Protein AF-A0A7C4SHM4-F1 (afdb_monomer)

Radius of gyration: 14.33 Å; Cα contacts (8 Å, |Δi|>4): 104; chains: 1; bounding box: 42×19×33 Å

Sequence (63 aa):
MPETCPDCGGRMKKHVASLTKSFALGISVKSLLPTELKKYNFLDIWICENCGHVDMHLRITQA

Structure (mmCIF, N/CA/C/O backbone):
data_AF-A0A7C4SHM4-F1
#
_entry.id   AF-A0A7C4SHM4-F1
#
loop_
_atom_site.group_PDB
_atom_site.id
_atom_site.type_symbol
_atom_site.label_atom_id
_atom_site.label_alt_id
_atom_site.label_comp_id
_atom_site.label_asym_id
_atom_site.label_entity_id
_atom_site.label_seq_id
_atom_site.pdbx_PDB_ins_code
_atom_site.Cartn_x
_atom_site.Cartn_y
_atom_site.Cartn_z
_atom_site.occupancy
_atom_site.B_iso_or_equiv
_atom_site.auth_seq_id
_atom_site.auth_comp_id
_atom_site.auth_asym_id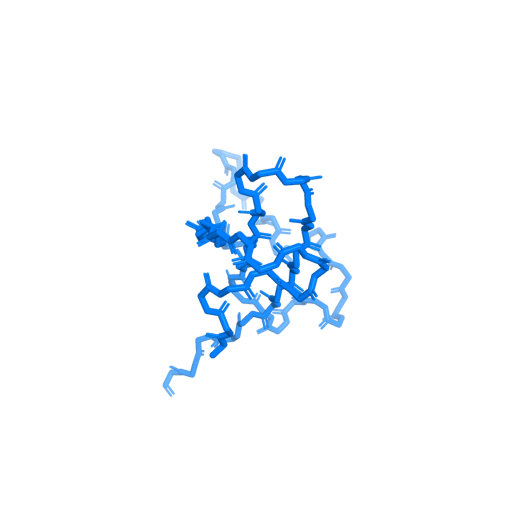
_atom_site.auth_atom_id
_atom_site.pdbx_PDB_model_num
ATOM 1 N N . MET A 1 1 ? 10.970 4.570 3.482 1.00 57.44 1 MET A N 1
ATOM 2 C CA . MET A 1 1 ? 10.685 3.539 2.457 1.00 57.44 1 MET A CA 1
ATOM 3 C C . MET A 1 1 ? 11.270 4.035 1.149 1.00 57.44 1 MET A C 1
ATOM 5 O O . MET A 1 1 ? 11.232 5.247 0.955 1.00 57.44 1 MET A O 1
ATOM 9 N N . PRO A 1 2 ? 11.887 3.166 0.336 1.00 64.25 2 PRO A N 1
ATOM 10 C CA . PRO A 1 2 ? 12.702 3.613 -0.785 1.00 64.25 2 PRO A CA 1
ATOM 11 C C . PRO A 1 2 ? 11.824 4.196 -1.900 1.00 64.25 2 PRO A C 1
ATOM 13 O O . PRO A 1 2 ? 10.884 3.562 -2.363 1.00 64.25 2 PRO A O 1
ATOM 16 N N . GLU A 1 3 ? 12.151 5.409 -2.346 1.00 77.94 3 GLU A N 1
ATOM 17 C CA . GLU A 1 3 ? 11.560 6.033 -3.546 1.00 77.94 3 GLU A CA 1
ATOM 18 C C . GLU A 1 3 ? 12.036 5.354 -4.846 1.00 77.94 3 GLU A C 1
ATOM 20 O O . GLU A 1 3 ? 11.574 5.668 -5.947 1.00 77.94 3 GLU A O 1
ATOM 25 N N . THR A 1 4 ? 12.952 4.397 -4.697 1.00 89.81 4 THR A N 1
ATOM 26 C CA . THR A 1 4 ? 13.681 3.717 -5.755 1.00 89.81 4 THR A CA 1
ATOM 27 C C . THR A 1 4 ? 13.338 2.231 -5.754 1.00 89.81 4 THR A C 1
ATOM 29 O O . THR A 1 4 ? 13.354 1.578 -4.713 1.00 89.81 4 THR A O 1
ATOM 32 N N . CYS A 1 5 ? 13.040 1.696 -6.932 1.00 91.50 5 CYS A N 1
ATOM 33 C CA . CYS A 1 5 ? 12.712 0.299 -7.156 1.00 91.50 5 CYS A CA 1
ATOM 34 C C . CYS A 1 5 ? 13.928 -0.585 -6.848 1.00 91.50 5 CYS A C 1
ATOM 36 O O . CYS A 1 5 ? 14.985 -0.353 -7.443 1.00 91.50 5 CYS A O 1
ATOM 38 N N . PRO A 1 6 ? 13.788 -1.622 -6.003 1.00 89.25 6 PRO A N 1
ATOM 39 C CA . PRO A 1 6 ? 14.902 -2.504 -5.658 1.00 89.25 6 PRO A CA 1
ATOM 40 C C . PRO A 1 6 ? 15.413 -3.305 -6.865 1.00 89.25 6 PRO A C 1
ATOM 42 O O . PRO A 1 6 ? 16.610 -3.549 -6.962 1.00 89.25 6 PRO A O 1
ATOM 45 N N . ASP A 1 7 ? 14.531 -3.647 -7.810 1.00 90.69 7 ASP A N 1
ATOM 46 C CA . ASP A 1 7 ? 14.893 -4.500 -8.950 1.00 90.69 7 ASP A CA 1
ATOM 47 C C . ASP A 1 7 ? 15.612 -3.764 -10.089 1.00 90.69 7 ASP A C 1
ATOM 49 O O . ASP A 1 7 ? 16.497 -4.324 -10.728 1.00 90.69 7 ASP A O 1
ATOM 53 N N . CYS A 1 8 ? 15.216 -2.522 -10.392 1.00 93.31 8 CYS A N 1
ATOM 54 C CA . CYS A 1 8 ? 15.701 -1.817 -11.587 1.00 93.31 8 CYS A CA 1
ATOM 55 C C . CYS A 1 8 ? 16.256 -0.414 -11.324 1.00 93.31 8 CYS A C 1
ATOM 57 O O . CYS A 1 8 ? 16.636 0.272 -12.269 1.00 93.31 8 CYS A O 1
ATOM 59 N N . GLY A 1 9 ? 16.250 0.063 -10.075 1.00 92.56 9 GLY A N 1
ATOM 60 C CA . GLY A 1 9 ? 16.660 1.432 -9.748 1.00 92.56 9 GLY A CA 1
ATOM 61 C C . GLY A 1 9 ? 15.698 2.528 -10.239 1.00 92.56 9 GLY A C 1
ATOM 62 O O . GLY A 1 9 ? 15.985 3.711 -10.077 1.00 92.56 9 GLY A O 1
ATOM 63 N N . GLY A 1 10 ? 14.566 2.164 -10.853 1.00 92.31 10 GLY A N 1
ATOM 64 C CA . GLY A 1 10 ? 13.554 3.104 -11.339 1.00 92.31 10 GLY A CA 1
ATOM 65 C C . GLY A 1 10 ? 12.776 3.797 -10.216 1.00 92.31 10 GLY A C 1
ATOM 66 O O . GLY A 1 10 ? 12.881 3.432 -9.050 1.00 92.31 10 GLY A O 1
ATOM 67 N N . ARG A 1 11 ? 11.949 4.789 -10.556 1.00 92.38 11 ARG A N 1
ATOM 68 C CA . ARG A 1 11 ? 11.121 5.504 -9.572 1.00 92.38 11 ARG A CA 1
ATOM 69 C C . ARG A 1 11 ? 9.903 4.672 -9.160 1.00 92.38 11 ARG A C 1
ATOM 71 O O . ARG A 1 11 ? 9.223 4.096 -10.011 1.00 92.38 11 ARG A O 1
ATOM 78 N N . MET A 1 12 ? 9.617 4.651 -7.860 1.00 92.88 12 MET A N 1
ATOM 79 C CA . MET A 1 12 ? 8.396 4.071 -7.298 1.00 92.88 12 MET A CA 1
ATOM 80 C C . MET A 1 12 ? 7.329 5.152 -7.118 1.00 92.88 12 MET A C 1
ATOM 82 O O . MET A 1 12 ? 7.598 6.228 -6.583 1.00 92.88 12 MET A O 1
ATOM 86 N N . LYS A 1 13 ? 6.092 4.855 -7.515 1.00 91.94 13 LYS A N 1
ATOM 87 C CA . LYS A 1 13 ? 4.934 5.729 -7.324 1.00 91.94 13 LYS A CA 1
ATOM 88 C C . LYS A 1 13 ? 4.023 5.182 -6.240 1.00 91.94 13 LYS A C 1
ATOM 90 O O . LYS A 1 13 ? 3.618 4.023 -6.292 1.00 91.94 13 LYS A O 1
ATOM 95 N N . LYS A 1 14 ? 3.678 6.035 -5.276 1.00 90.62 14 LYS A N 1
ATOM 96 C CA . LYS A 1 14 ? 2.816 5.682 -4.148 1.00 90.62 14 LYS A CA 1
ATOM 97 C C . LYS A 1 14 ? 1.339 5.890 -4.472 1.00 90.62 14 LYS A C 1
ATOM 99 O O . LYS A 1 14 ? 0.926 6.984 -4.846 1.00 90.62 14 LYS A O 1
ATOM 104 N N . HIS A 1 15 ? 0.537 4.877 -4.182 1.00 88.31 1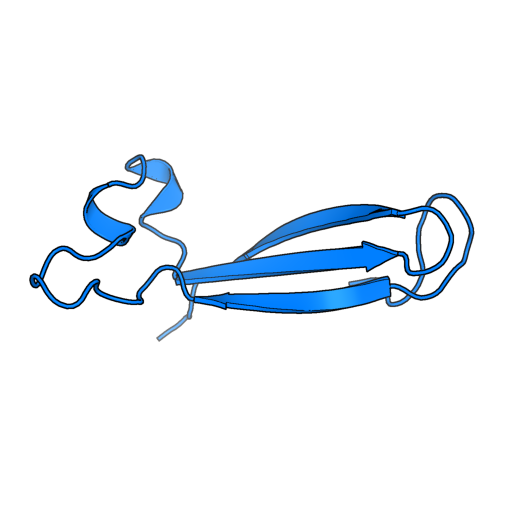5 HIS A N 1
ATOM 105 C CA . HIS A 1 15 ? -0.917 4.923 -4.151 1.00 88.31 15 HIS A CA 1
ATOM 106 C C . HIS A 1 15 ? -1.405 4.514 -2.763 1.00 88.31 15 HIS A C 1
ATOM 108 O O . HIS A 1 15 ? -0.941 3.526 -2.202 1.00 88.31 15 HIS A O 1
ATOM 114 N N . VAL A 1 16 ? -2.333 5.280 -2.189 1.00 86.88 16 VAL A N 1
ATOM 115 C CA . VAL A 1 16 ? -2.877 5.005 -0.852 1.00 86.88 16 VAL A CA 1
ATOM 116 C C . V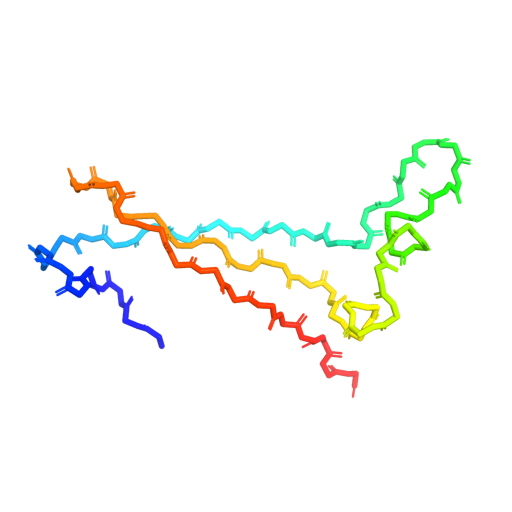AL A 1 16 ? -4.347 4.646 -0.979 1.00 86.88 16 VAL A C 1
ATOM 118 O O . VAL A 1 16 ? -5.162 5.470 -1.393 1.00 86.88 16 VAL A O 1
ATOM 121 N N . ALA A 1 17 ? -4.689 3.422 -0.592 1.00 82.81 17 ALA A N 1
ATOM 122 C CA . ALA A 1 17 ? -6.061 2.957 -0.492 1.00 82.81 17 ALA A CA 1
ATOM 123 C C . ALA A 1 17 ? -6.499 2.940 0.977 1.00 82.81 17 ALA A C 1
ATOM 125 O O . ALA A 1 17 ? -5.836 2.373 1.844 1.00 82.81 17 ALA A O 1
ATOM 126 N N . SER A 1 18 ? -7.635 3.573 1.266 1.00 80.56 18 SER A N 1
ATOM 127 C CA . SER A 1 18 ? -8.268 3.516 2.584 1.00 80.56 18 SER A CA 1
ATOM 128 C C . SER A 1 18 ? -9.165 2.281 2.665 1.00 80.56 18 SER A C 1
ATOM 130 O O . SER A 1 18 ? -10.103 2.140 1.880 1.00 80.56 18 SER A O 1
ATOM 132 N N . LEU A 1 19 ? -8.885 1.405 3.630 1.00 73.06 19 LEU A N 1
ATOM 133 C CA . LEU A 1 19 ? -9.646 0.177 3.899 1.00 73.06 19 LEU A CA 1
ATOM 134 C C . LEU A 1 19 ? -10.899 0.438 4.752 1.00 73.06 19 LEU A C 1
ATOM 136 O O . LEU A 1 19 ? -11.698 -0.463 4.995 1.00 73.06 19 LEU A O 1
ATOM 140 N N . THR A 1 20 ? -11.075 1.676 5.217 1.00 67.00 20 THR A N 1
ATOM 141 C CA . THR A 1 20 ? -12.227 2.116 6.010 1.00 67.00 20 THR A CA 1
ATOM 142 C C . THR A 1 20 ? -13.360 2.683 5.161 1.00 67.00 20 THR A C 1
ATOM 144 O O . THR A 1 20 ? -14.401 3.018 5.721 1.00 67.00 20 THR A O 1
ATOM 147 N N . LYS A 1 21 ? -13.209 2.781 3.829 1.00 60.56 21 LYS A N 1
ATOM 148 C CA . LYS A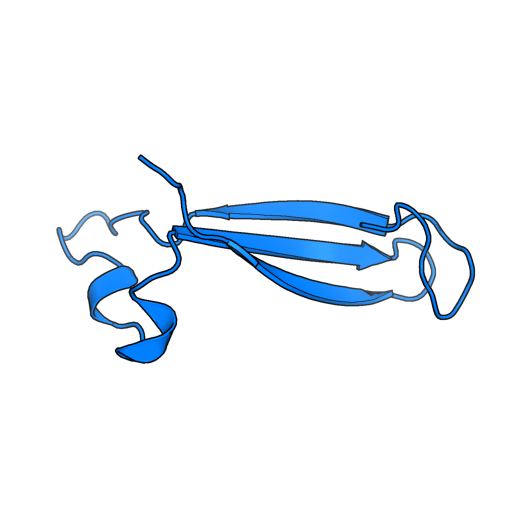 1 21 ? -14.306 3.216 2.956 1.00 60.56 21 LYS A CA 1
ATOM 149 C C . LYS A 1 21 ? -15.481 2.245 3.082 1.00 60.56 21 LYS A C 1
ATOM 151 O O . LYS A 1 21 ? -15.395 1.085 2.691 1.00 60.56 21 LYS A O 1
ATOM 156 N N . SER A 1 22 ? -16.576 2.732 3.651 1.00 54.25 22 SER A N 1
ATOM 157 C CA . SER A 1 22 ? -17.862 2.043 3.670 1.00 54.25 22 SER A CA 1
ATOM 158 C C . SER A 1 22 ? -18.453 2.060 2.264 1.00 54.25 22 SER A C 1
ATOM 160 O O . SER A 1 22 ? -18.480 3.111 1.620 1.00 54.25 22 SER A O 1
ATOM 162 N N . PHE A 1 23 ? -18.943 0.919 1.778 1.00 51.41 23 PHE A N 1
ATOM 163 C CA . PHE A 1 23 ? -19.827 0.934 0.614 1.00 51.41 23 PHE A CA 1
ATOM 164 C C . PHE A 1 23 ? -21.145 1.625 0.997 1.00 51.41 23 PHE A C 1
ATOM 166 O O . PHE A 1 23 ? -21.534 1.617 2.167 1.00 51.41 23 PHE A O 1
ATOM 173 N N . ALA A 1 24 ? -21.849 2.198 0.015 1.00 50.28 24 ALA A N 1
ATOM 174 C CA . ALA A 1 24 ? -23.098 2.957 0.189 1.00 50.28 24 ALA A CA 1
ATOM 175 C C . ALA A 1 24 ? -24.246 2.192 0.898 1.00 50.28 24 ALA A C 1
ATOM 177 O O . ALA A 1 24 ? -25.288 2.771 1.179 1.00 50.28 24 ALA A O 1
ATOM 178 N N . LEU A 1 25 ? -24.046 0.911 1.223 1.00 47.94 25 LEU A N 1
ATOM 179 C CA . LEU A 1 25 ? -24.974 0.026 1.932 1.00 47.94 25 LEU A CA 1
ATOM 180 C C . LEU A 1 25 ? -24.628 -0.175 3.423 1.00 47.94 25 LEU A C 1
ATOM 182 O O . LEU A 1 25 ? -25.126 -1.104 4.048 1.00 47.94 25 LEU A O 1
ATOM 186 N N . GLY A 1 26 ? -23.741 0.641 4.006 1.00 54.62 26 GLY A N 1
ATOM 187 C CA . GLY A 1 26 ? -23.406 0.568 5.439 1.00 54.62 26 GLY A CA 1
ATOM 188 C C . GLY A 1 26 ? -22.512 -0.616 5.837 1.00 54.62 26 GLY A C 1
ATOM 189 O O . GLY A 1 26 ? -22.166 -0.764 7.007 1.00 54.62 26 GLY A O 1
ATOM 190 N N . ILE A 1 27 ? -22.078 -1.434 4.874 1.00 56.03 27 ILE A N 1
ATOM 191 C CA . ILE A 1 27 ? -21.120 -2.521 5.090 1.00 56.03 27 ILE A CA 1
ATOM 192 C C . ILE A 1 27 ? -19.710 -1.941 4.945 1.00 56.03 27 ILE A C 1
ATOM 194 O O . ILE A 1 27 ? -19.284 -1.531 3.860 1.00 56.03 27 ILE A O 1
ATOM 198 N N . SER A 1 28 ? -18.988 -1.865 6.062 1.00 60.44 28 SER A N 1
ATOM 199 C CA . SER A 1 28 ? -17.582 -1.460 6.065 1.00 60.44 28 SER A CA 1
ATOM 200 C C . SER A 1 28 ? -16.736 -2.558 5.425 1.00 60.44 28 SER A C 1
ATOM 202 O O . SER A 1 28 ? -16.807 -3.703 5.855 1.00 60.44 28 SER A O 1
ATOM 204 N N . VAL A 1 29 ? -15.877 -2.232 4.455 1.00 65.44 29 VAL A N 1
ATOM 205 C CA . VAL A 1 29 ? -14.922 -3.198 3.861 1.00 65.44 29 VAL A CA 1
ATOM 206 C C . VAL A 1 29 ? -14.068 -3.879 4.934 1.00 65.44 29 VAL A C 1
ATOM 208 O O . VAL A 1 29 ? -13.708 -5.047 4.818 1.00 65.44 29 VAL A O 1
ATOM 211 N N . LYS A 1 30 ? -13.843 -3.184 6.050 1.00 64.69 30 LYS A N 1
ATOM 212 C CA . LYS A 1 30 ? -13.149 -3.684 7.232 1.00 64.69 30 LYS A CA 1
ATOM 213 C C . LYS A 1 30 ? -13.840 -4.875 7.908 1.00 64.69 30 LYS A C 1
ATOM 215 O O . LYS A 1 30 ? -13.159 -5.685 8.531 1.00 64.69 30 LYS A O 1
ATOM 220 N N . SER A 1 31 ? -15.164 -5.014 7.801 1.00 66.94 31 SER A N 1
ATOM 221 C CA . SER A 1 31 ? -15.880 -6.158 8.385 1.00 66.94 31 SER A CA 1
ATOM 222 C C . SER A 1 31 ? -15.645 -7.454 7.605 1.00 66.94 31 SER A C 1
ATOM 224 O O . SER A 1 31 ? -15.637 -8.520 8.221 1.00 66.94 31 SER A O 1
ATOM 226 N N . LEU A 1 32 ? -15.385 -7.341 6.297 1.00 71.19 32 LEU A N 1
ATOM 227 C CA . LEU A 1 32 ? -15.104 -8.451 5.381 1.00 71.19 32 LEU A CA 1
ATOM 228 C C . LEU A 1 32 ? -13.637 -8.901 5.411 1.00 71.19 32 LEU A C 1
ATOM 230 O O . LEU A 1 32 ? -13.313 -9.981 4.923 1.00 71.19 32 LEU A O 1
ATOM 234 N N . LEU A 1 33 ? -12.742 -8.087 5.974 1.00 72.12 33 LEU A N 1
ATOM 235 C CA . LEU A 1 33 ? -11.335 -8.445 6.100 1.00 72.12 33 LEU A CA 1
ATOM 236 C C . LEU A 1 33 ? -11.135 -9.542 7.164 1.00 72.12 33 LEU A C 1
ATOM 238 O O . LEU A 1 33 ? -11.801 -9.518 8.204 1.00 72.12 33 LEU A O 1
ATOM 242 N N . PRO A 1 34 ? -10.177 -10.465 6.963 1.00 78.25 34 PRO A N 1
ATOM 243 C CA . PRO A 1 34 ? -9.705 -11.368 8.009 1.00 78.25 34 PRO A CA 1
ATOM 244 C C . PRO A 1 34 ? -9.322 -10.603 9.280 1.00 78.25 34 PRO A C 1
ATOM 246 O O . PRO A 1 34 ? -8.794 -9.494 9.196 1.00 78.25 34 PRO A O 1
ATOM 249 N N . THR A 1 35 ? -9.549 -11.196 10.457 1.00 77.62 35 THR A N 1
ATOM 250 C CA . THR A 1 35 ? -9.314 -10.564 11.772 1.00 77.62 35 THR A CA 1
ATOM 251 C C . THR A 1 35 ? -7.930 -9.920 11.891 1.00 77.62 35 THR A C 1
ATOM 253 O O . THR A 1 35 ? -7.821 -8.784 12.347 1.00 77.62 35 THR A O 1
ATOM 256 N N . GLU A 1 36 ? -6.898 -10.582 11.369 1.00 75.94 36 GLU A N 1
ATOM 257 C CA . GLU A 1 36 ? -5.514 -10.091 11.355 1.00 75.94 3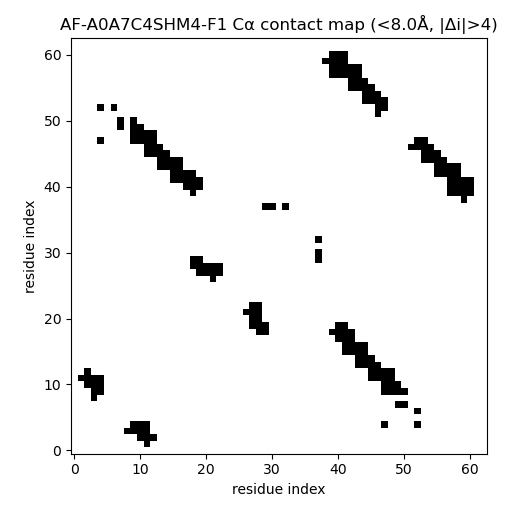6 GLU A CA 1
ATOM 258 C C . GLU A 1 36 ? -5.321 -8.778 10.592 1.00 75.94 36 GLU A C 1
ATOM 260 O O . GLU A 1 36 ? -4.449 -7.973 10.925 1.00 75.94 36 GLU A O 1
ATOM 265 N N . LEU A 1 37 ? -6.149 -8.543 9.574 1.00 74.62 37 LEU A N 1
ATOM 266 C CA . LEU A 1 37 ? -6.074 -7.371 8.711 1.00 74.62 37 LEU A CA 1
ATOM 267 C C . LEU A 1 37 ? -6.966 -6.225 9.205 1.00 74.62 37 LEU A C 1
ATOM 269 O O . LEU A 1 37 ? -6.760 -5.078 8.811 1.00 74.62 37 LEU A O 1
ATOM 273 N N . LYS A 1 38 ? -7.894 -6.495 10.136 1.00 75.19 38 LYS A N 1
ATOM 274 C CA . LYS A 1 38 ? -8.786 -5.483 10.729 1.00 75.19 38 LYS A CA 1
ATOM 275 C C . LYS A 1 38 ? -8.049 -4.438 11.566 1.00 75.19 38 LYS A C 1
ATOM 277 O O . LYS A 1 38 ? -8.616 -3.386 11.846 1.00 75.19 38 LYS A O 1
ATOM 282 N N . LYS A 1 39 ? -6.802 -4.679 11.973 1.00 80.12 39 LYS A N 1
ATOM 283 C CA . LYS A 1 39 ? -6.001 -3.666 12.681 1.00 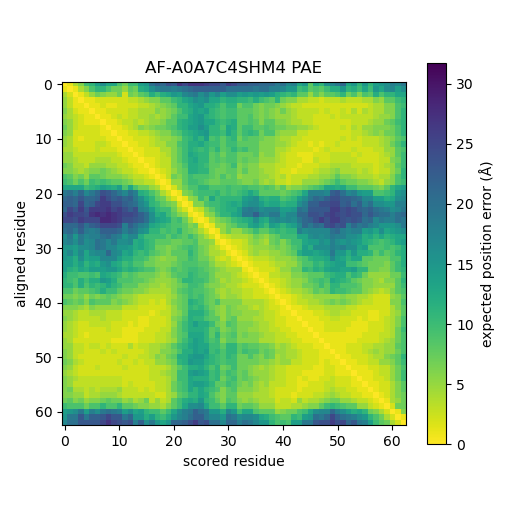80.12 39 LYS A CA 1
ATOM 284 C C . LYS A 1 39 ? -5.506 -2.547 11.761 1.00 80.12 39 LYS A C 1
ATOM 286 O O . LYS A 1 39 ? -5.239 -1.453 12.242 1.00 80.12 39 LYS A O 1
ATOM 291 N N . TYR A 1 40 ? -5.432 -2.780 10.452 1.00 82.00 40 TYR A N 1
ATOM 292 C CA . TYR A 1 40 ? -4.929 -1.804 9.488 1.00 82.00 40 TYR A CA 1
ATOM 293 C C . TYR A 1 40 ? -6.057 -0.951 8.901 1.00 82.00 40 TYR A C 1
ATOM 295 O O . TYR A 1 40 ? -7.190 -1.402 8.737 1.00 82.00 40 TYR A O 1
ATOM 303 N N . ASN A 1 41 ? -5.740 0.305 8.588 1.00 81.69 41 ASN A N 1
ATOM 304 C CA . ASN A 1 41 ? -6.691 1.275 8.0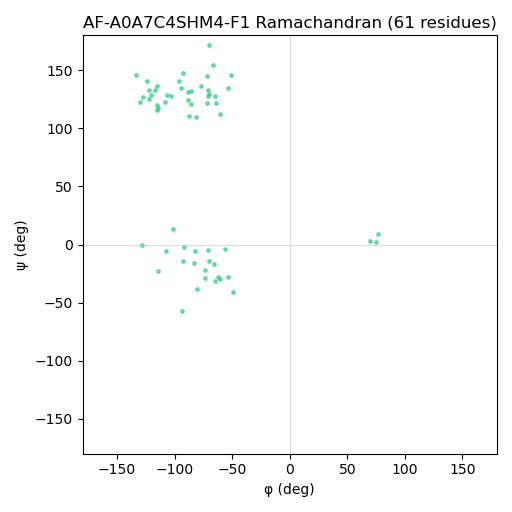31 1.00 81.69 41 ASN A CA 1
ATOM 305 C C . ASN A 1 41 ? -6.332 1.684 6.599 1.00 81.69 41 ASN A C 1
ATOM 307 O O . ASN A 1 41 ? -7.206 2.119 5.847 1.00 81.69 41 ASN A O 1
ATOM 311 N N . PHE A 1 42 ? -5.064 1.535 6.215 1.00 84.19 42 PHE A N 1
ATOM 312 C CA . PHE A 1 42 ? -4.561 1.941 4.911 1.00 84.19 42 PHE A CA 1
ATOM 313 C C . PHE A 1 42 ? -3.708 0.845 4.289 1.00 84.19 42 PHE A C 1
ATOM 315 O O . PHE A 1 42 ? -2.980 0.137 4.986 1.00 84.19 42 PHE A O 1
ATOM 322 N N . LEU A 1 43 ? -3.784 0.761 2.969 1.00 85.69 43 LEU A N 1
ATOM 323 C CA . LEU A 1 43 ? -2.902 -0.021 2.128 1.00 85.69 43 LEU A CA 1
ATOM 324 C C . LEU A 1 43 ? -2.117 0.953 1.249 1.00 85.69 43 LEU A C 1
ATOM 326 O O . LEU A 1 43 ? -2.695 1.662 0.424 1.00 85.69 4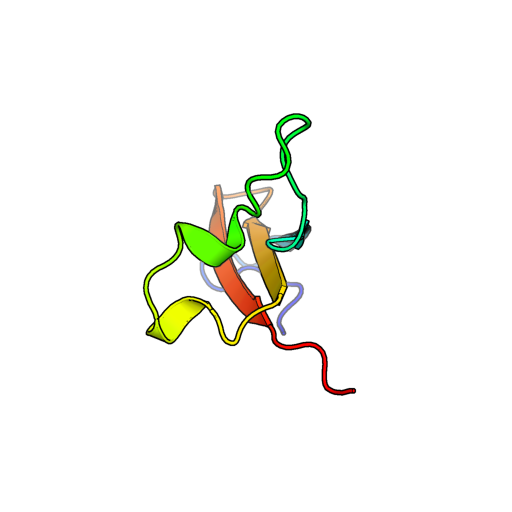3 LEU A O 1
ATOM 330 N N . ASP A 1 44 ? -0.808 0.989 1.450 1.00 89.00 44 ASP A N 1
ATOM 331 C CA . ASP A 1 44 ? 0.122 1.652 0.549 1.00 89.00 44 ASP A CA 1
ATOM 332 C C . ASP A 1 44 ? 0.544 0.674 -0.523 1.00 89.00 44 ASP A C 1
ATOM 334 O O . ASP A 1 44 ? 1.067 -0.391 -0.214 1.00 89.00 44 ASP A O 1
ATOM 338 N N . ILE A 1 45 ? 0.349 1.065 -1.769 1.00 90.25 45 ILE A N 1
ATOM 339 C CA . ILE A 1 45 ? 0.779 0.321 -2.938 1.00 90.25 45 ILE A CA 1
ATOM 340 C C . ILE A 1 45 ? 1.829 1.182 -3.627 1.00 90.25 45 ILE A C 1
ATOM 342 O O . ILE A 1 45 ? 1.552 2.318 -4.010 1.00 90.25 45 ILE A O 1
ATOM 346 N N . TRP A 1 46 ? 3.036 0.659 -3.760 1.00 91.62 46 TRP A N 1
ATOM 347 C CA . TRP A 1 46 ? 4.130 1.297 -4.470 1.00 91.62 46 TRP A CA 1
ATOM 348 C C . TRP A 1 46 ? 4.370 0.538 -5.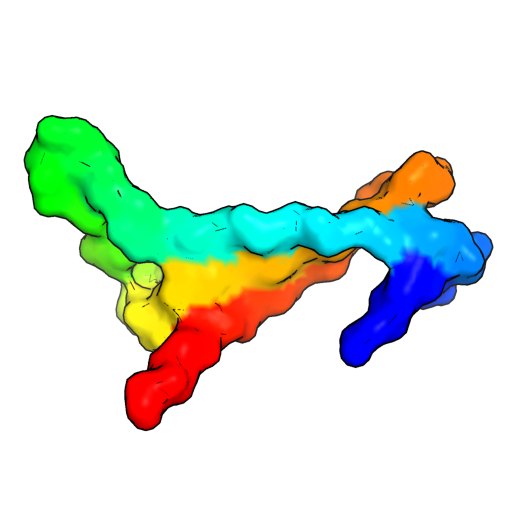761 1.00 91.62 46 TRP A C 1
ATOM 350 O O . TRP A 1 46 ? 4.612 -0.661 -5.725 1.00 91.62 46 TRP A O 1
ATOM 360 N N . ILE A 1 47 ? 4.295 1.224 -6.896 1.00 92.88 47 ILE A N 1
ATOM 361 C CA . ILE A 1 47 ? 4.457 0.603 -8.213 1.00 92.88 47 ILE A CA 1
ATOM 362 C C . ILE A 1 47 ? 5.637 1.262 -8.918 1.00 92.88 47 ILE A C 1
ATOM 364 O O . ILE A 1 47 ? 5.694 2.490 -9.009 1.00 92.88 47 ILE A O 1
ATOM 368 N N . CYS A 1 48 ? 6.574 0.464 -9.421 1.00 94.31 48 CYS A N 1
ATOM 369 C CA . CYS A 1 48 ? 7.633 0.965 -10.281 1.00 94.31 48 CYS A CA 1
ATOM 370 C C . CYS A 1 48 ? 7.055 1.322 -11.651 1.00 94.31 48 CYS A C 1
ATOM 372 O O . CYS A 1 48 ? 6.540 0.451 -12.349 1.00 94.31 48 CYS A O 1
ATOM 374 N N . GLU A 1 49 ? 7.199 2.578 -12.075 1.00 91.88 49 GLU A N 1
ATOM 375 C CA . GLU A 1 49 ? 6.733 3.017 -13.401 1.00 91.88 49 GLU A CA 1
ATOM 376 C C . GLU A 1 49 ? 7.582 2.439 -14.550 1.00 91.88 49 GLU A C 1
ATOM 378 O O . GLU A 1 49 ? 7.163 2.493 -15.701 1.00 91.88 49 GLU A O 1
ATOM 383 N N . ASN A 1 50 ? 8.760 1.876 -14.250 1.00 93.81 50 ASN A N 1
ATOM 384 C CA . ASN A 1 50 ? 9.679 1.326 -15.247 1.00 93.81 50 ASN A CA 1
ATOM 385 C C . ASN A 1 50 ? 9.483 -0.182 -15.483 1.00 93.81 50 ASN A C 1
ATOM 387 O O . ASN A 1 50 ? 9.247 -0.603 -16.610 1.00 93.81 50 ASN A O 1
ATOM 391 N N . CYS A 1 51 ? 9.585 -1.007 -14.433 1.00 94.06 51 CYS A N 1
ATOM 392 C CA . CYS A 1 51 ? 9.515 -2.471 -14.558 1.00 94.06 51 CYS A CA 1
ATOM 393 C C . CYS A 1 51 ? 8.211 -3.094 -14.038 1.00 94.06 51 CYS A C 1
ATOM 395 O O . CYS A 1 51 ? 8.024 -4.300 -14.167 1.00 94.06 51 CYS A O 1
ATOM 397 N N . GLY A 1 52 ? 7.324 -2.305 -13.423 1.00 92.00 52 GLY A N 1
ATOM 398 C CA . GLY A 1 52 ? 6.071 -2.806 -12.857 1.00 92.00 52 GLY A CA 1
ATOM 399 C C . GLY A 1 52 ? 6.203 -3.546 -11.522 1.00 92.00 52 GLY A C 1
ATOM 400 O O . GLY A 1 52 ? 5.213 -4.117 -11.076 1.00 92.00 52 GLY A O 1
ATOM 401 N N . HIS A 1 53 ? 7.373 -3.535 -10.866 1.00 92.94 53 HIS A N 1
ATOM 402 C CA . HIS A 1 53 ? 7.525 -4.064 -9.503 1.00 92.94 53 HIS A CA 1
ATOM 403 C C . HIS A 1 53 ? 6.498 -3.429 -8.558 1.00 92.94 53 HIS A C 1
ATOM 405 O O . HIS A 1 53 ? 6.316 -2.208 -8.580 1.00 92.94 53 HIS A O 1
ATOM 411 N N . VAL A 1 54 ? 5.851 -4.245 -7.724 1.00 91.25 54 VAL A N 1
ATOM 412 C CA . VAL A 1 54 ? 4.817 -3.792 -6.791 1.00 91.25 54 VAL A CA 1
ATOM 413 C C . VAL A 1 54 ? 5.203 -4.152 -5.368 1.00 91.25 54 VAL A C 1
ATOM 415 O O . VAL A 1 54 ? 5.402 -5.324 -5.060 1.00 91.25 54 VAL A O 1
ATOM 418 N N . ASP A 1 55 ? 5.220 -3.147 -4.500 1.00 90.25 55 ASP A N 1
ATOM 419 C CA . ASP A 1 55 ? 5.404 -3.310 -3.063 1.00 90.25 55 ASP A CA 1
ATOM 420 C C . ASP A 1 55 ? 4.137 -2.863 -2.324 1.00 90.25 55 ASP A C 1
ATOM 422 O O . ASP A 1 55 ? 3.516 -1.853 -2.673 1.00 90.25 55 ASP A O 1
ATOM 426 N N . MET A 1 56 ? 3.707 -3.630 -1.326 1.00 88.75 56 MET A N 1
ATOM 427 C CA . MET A 1 56 ? 2.437 -3.411 -0.632 1.00 88.75 56 MET A CA 1
ATOM 428 C C . MET A 1 56 ? 2.635 -3.405 0.878 1.00 88.75 56 MET A C 1
ATOM 430 O O . MET A 1 56 ? 3.060 -4.394 1.471 1.00 88.75 56 MET A O 1
ATOM 434 N N . HIS A 1 57 ? 2.240 -2.309 1.526 1.00 86.75 57 HIS A N 1
ATOM 435 C CA . HIS A 1 57 ? 2.373 -2.150 2.970 1.00 86.75 57 HIS A CA 1
ATOM 436 C C . HIS A 1 57 ? 1.059 -1.752 3.628 1.00 86.75 57 HIS A C 1
ATOM 438 O O . HIS A 1 57 ? 0.437 -0.742 3.297 1.00 86.75 57 HIS A O 1
ATOM 444 N N . LEU A 1 58 ? 0.673 -2.522 4.639 1.00 85.50 58 LEU A N 1
ATOM 445 C CA . LEU A 1 58 ? -0.471 -2.220 5.484 1.00 85.50 58 LEU A CA 1
ATOM 446 C C . LEU A 1 58 ? -0.054 -1.280 6.621 1.00 85.50 58 LEU A C 1
ATOM 448 O O . LEU A 1 58 ? 0.938 -1.522 7.310 1.00 85.50 58 LEU A O 1
ATOM 452 N N . ARG A 1 59 ? -0.824 -0.210 6.841 1.00 84.56 59 ARG A N 1
ATOM 453 C CA . ARG A 1 59 ? -0.572 0.787 7.894 1.00 84.56 59 ARG A CA 1
ATOM 454 C C . ARG A 1 59 ? -1.773 0.957 8.819 1.00 84.56 59 ARG A C 1
ATOM 456 O O . ARG A 1 59 ? -2.928 0.965 8.387 1.00 84.56 59 ARG A O 1
ATOM 463 N N . ILE A 1 60 ? -1.477 1.105 10.107 1.00 82.19 60 ILE A N 1
ATOM 464 C CA . ILE A 1 60 ? -2.435 1.438 11.167 1.00 82.19 60 ILE A CA 1
ATOM 465 C C . ILE A 1 60 ? -2.370 2.955 11.379 1.00 82.19 60 ILE A C 1
ATOM 467 O O . ILE A 1 60 ? -1.284 3.531 11.335 1.00 82.19 60 ILE A O 1
ATOM 471 N N . THR A 1 61 ? -3.507 3.611 11.605 1.00 65.38 61 THR A N 1
ATOM 472 C CA . THR A 1 61 ? -3.501 4.984 12.138 1.00 65.38 61 THR A CA 1
ATOM 473 C C . THR A 1 61 ? -3.309 4.854 13.643 1.00 65.38 61 THR A C 1
ATOM 475 O O . THR A 1 61 ? -4.205 4.338 14.307 1.00 65.38 61 THR A O 1
ATOM 478 N N . GLN A 1 62 ? -2.148 5.240 14.178 1.00 48.12 62 GLN A N 1
ATOM 479 C CA . GLN A 1 62 ? -2.065 5.517 15.614 1.00 48.12 62 GLN A CA 1
ATOM 480 C C . GLN A 1 62 ? -2.985 6.713 15.883 1.00 48.12 62 GLN A C 1
ATOM 482 O O . GLN A 1 62 ? -2.869 7.734 15.201 1.00 48.12 62 GLN A O 1
ATOM 487 N N . ALA A 1 63 ? -3.962 6.506 16.766 1.00 44.88 63 ALA A N 1
ATOM 488 C CA . ALA A 1 63 ? -4.769 7.566 17.357 1.00 44.88 63 ALA A CA 1
ATOM 489 C C . ALA A 1 63 ? -3.986 8.211 18.503 1.00 44.88 63 ALA A C 1
ATOM 491 O O . ALA A 1 63 ? -3.230 7.460 19.165 1.00 44.88 63 ALA A O 1
#

Secondary structure (DSSP, 8-state):
--SB-TTTSPBEEEEEEETT-B-TTS-BHHHHS-GGGTT--EEEEEEETTT--EEEEEE----

pLDDT: mean 78.53, std 14.43, range [44.88, 94.31]

Mean predicted aligned error: 8.02 Å

Solvent-accessible surface area (backbone atoms only — not comparable to full-atom values): 3853 Å² total; per-residue (Å²): 131,77,60,48,29,89,90,75,68,34,55,41,45,82,45,80,46,65,46,68,57,55,48,101,81,77,52,41,50,46,75,76,41,58,78,88,56,50,70,40,41,32,39,39,39,32,36,19,81,74,83,62,52,74,48,79,45,79,36,60,78,84,126

Nearest PDB structures (foldseek):
  2x74-assembly1_D  TM=7.449E-01  e=1.571E+00  Human spumaretrovirus
  5ejk-assembly1_G  TM=5.571E-01  e=2.300E+00  Rous sarcoma virus - Prague C
  7yj0-assembly2_D  TM=4.565E-01  e=3.365E+00  Boreostereum vibrans

Foldseek 3Di:
DDLADPPPRAGKDKDKDFQQDDDPVRDRNLVVDDPVLNQFGIKIWIAGPPPGDIDIDTHHDDD